Protein AF-A0A7V3ZSX9-F1 (afdb_monomer_lite)

Sequence (89 aa):
MLRRKVNSFFFSHFLLAHFLVDYPFQTDKLFETKTKKFYGVIIHSLILFFFLILLSIPYSTNFFVFISSISLALLHLFQDQIKIYLTKK

Secondary structure (DSSP, 8-state):
-------HHHHHHHHHHHHHHHTTT--HHHHHHHHH-HHHHHHHHHHHHHHHHHHTGGGTT-HHHHHHHHHHHHHHHHHHHHHHHHH--

InterPro domains:
  IPR021737 Bacteriophage phiKZ, Orf197 [PF11750] (11-88)

Structure (mmCIF, N/CA/C/O backbone):
data_AF-A0A7V3ZSX9-F1
#
_entry.id   AF-A0A7V3ZSX9-F1
#
loop_
_atom_site.group_PDB
_atom_site.id
_atom_site.type_symbol
_atom_site.label_atom_id
_atom_site.label_alt_id
_atom_site.label_comp_id
_atom_site.label_asym_id
_atom_site.label_entity_id
_atom_site.label_seq_id
_atom_site.pdbx_PDB_ins_code
_atom_site.Cartn_x
_atom_site.Cartn_y
_atom_site.Cartn_z
_atom_site.occupancy
_atom_site.B_iso_or_equiv
_atom_site.auth_seq_id
_atom_site.auth_comp_id
_atom_site.auth_asym_id
_atom_site.auth_atom_id
_atom_site.pdbx_PDB_model_num
ATOM 1 N N . MET A 1 1 ? 12.214 15.677 -27.151 1.00 37.66 1 MET A N 1
ATOM 2 C CA . MET A 1 1 ? 10.950 15.597 -26.384 1.00 37.66 1 MET A CA 1
ATOM 3 C C . MET A 1 1 ? 10.415 14.165 -26.467 1.00 37.66 1 MET A C 1
ATOM 5 O O . MET A 1 1 ? 9.687 13.834 -27.392 1.00 37.66 1 MET A O 1
ATOM 9 N N . LEU A 1 2 ? 10.870 13.269 -25.581 1.00 42.69 2 LEU A N 1
ATOM 10 C CA . LEU A 1 2 ? 10.465 11.856 -25.592 1.00 42.69 2 LEU A CA 1
ATOM 11 C C . LEU A 1 2 ? 9.053 11.732 -25.011 1.00 42.69 2 LEU A C 1
ATOM 13 O O . LEU A 1 2 ? 8.836 11.956 -23.822 1.00 42.69 2 LEU A O 1
ATOM 17 N N . ARG A 1 3 ? 8.085 11.390 -25.863 1.00 45.09 3 ARG A N 1
ATOM 18 C CA . ARG A 1 3 ? 6.701 11.119 -25.470 1.00 45.09 3 ARG A CA 1
ATOM 19 C C . ARG A 1 3 ? 6.692 9.857 -24.600 1.00 45.09 3 ARG A C 1
ATOM 21 O O . ARG A 1 3 ? 6.670 8.745 -25.120 1.00 45.09 3 ARG A O 1
ATOM 28 N N . ARG A 1 4 ? 6.735 10.022 -23.274 1.00 55.53 4 ARG A N 1
ATOM 29 C CA . ARG A 1 4 ? 6.503 8.940 -22.307 1.00 55.53 4 ARG A CA 1
ATOM 30 C C . ARG A 1 4 ? 5.060 8.462 -22.484 1.00 55.53 4 ARG A C 1
ATOM 32 O O . ARG A 1 4 ? 4.140 9.017 -21.894 1.00 55.53 4 ARG A O 1
ATOM 39 N N . LYS A 1 5 ? 4.846 7.453 -23.333 1.00 51.81 5 LYS A N 1
ATOM 40 C CA . LYS A 1 5 ? 3.628 6.643 -23.276 1.00 51.81 5 LYS A CA 1
ATOM 41 C C . LYS A 1 5 ? 3.655 5.950 -21.919 1.00 51.81 5 LYS A C 1
ATOM 43 O O . LYS A 1 5 ? 4.386 4.984 -21.726 1.00 51.81 5 LYS A O 1
ATOM 48 N N . VAL A 1 6 ? 2.907 6.486 -20.961 1.00 55.78 6 VAL A N 1
ATOM 49 C CA . VAL A 1 6 ? 2.531 5.720 -19.777 1.00 55.78 6 VAL A CA 1
ATOM 50 C C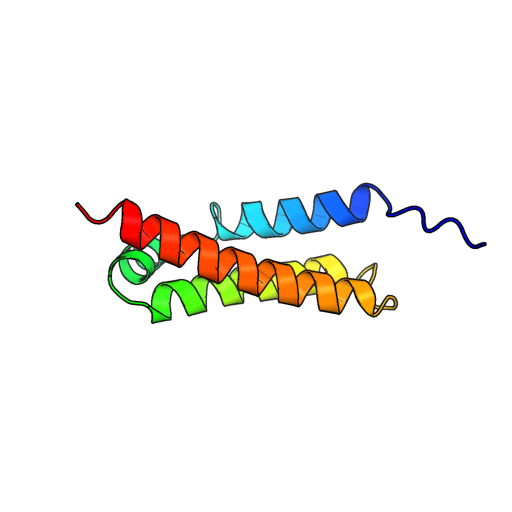 . VAL A 1 6 ? 1.647 4.605 -20.319 1.00 55.78 6 VAL A C 1
ATOM 52 O O . VAL A 1 6 ? 0.524 4.854 -20.750 1.00 5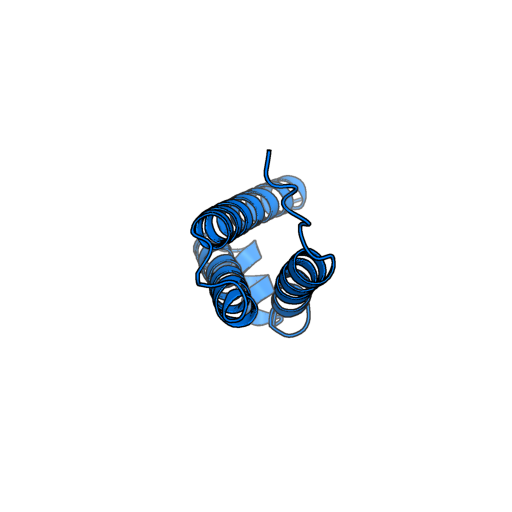5.78 6 VAL A O 1
ATOM 55 N N . ASN A 1 7 ? 2.216 3.408 -20.459 1.00 63.00 7 ASN A N 1
ATOM 56 C CA . ASN A 1 7 ? 1.496 2.260 -20.992 1.00 63.00 7 ASN A CA 1
ATOM 57 C C . ASN A 1 7 ? 0.255 2.038 -20.125 1.00 63.00 7 ASN A C 1
ATOM 59 O O . ASN A 1 7 ? 0.388 1.948 -18.908 1.00 63.00 7 ASN A O 1
ATOM 63 N N . SER A 1 8 ? -0.932 1.921 -20.727 1.00 67.31 8 SER A N 1
ATOM 64 C CA . SER A 1 8 ? -2.181 1.628 -20.004 1.00 67.31 8 SER A CA 1
ATOM 65 C C . SER A 1 8 ? -2.041 0.412 -19.080 1.00 67.31 8 SER A C 1
ATOM 67 O O . SER A 1 8 ? -2.627 0.382 -18.005 1.00 67.31 8 SER A O 1
ATOM 69 N N . PHE A 1 9 ? -1.158 -0.526 -19.440 1.00 81.00 9 PHE A N 1
ATOM 70 C CA . PHE A 1 9 ? -0.759 -1.650 -18.602 1.00 81.00 9 PHE A CA 1
ATOM 71 C C . PHE A 1 9 ? -0.207 -1.238 -17.232 1.00 81.00 9 PHE A C 1
ATOM 73 O O . PHE A 1 9 ? -0.565 -1.865 -16.245 1.00 81.00 9 PHE A O 1
ATOM 80 N N . PHE A 1 10 ? 0.614 -0.192 -17.126 1.00 84.94 10 PHE A N 1
ATOM 81 C CA . PHE A 1 10 ? 1.175 0.261 -15.849 1.00 84.94 10 PHE A CA 1
ATOM 82 C C . PHE A 1 10 ? 0.076 0.644 -14.851 1.00 84.94 10 PHE A C 1
ATOM 84 O O . PHE A 1 10 ? 0.051 0.155 -13.723 1.00 84.94 10 PHE A O 1
ATOM 91 N N . PHE A 1 11 ? -0.884 1.450 -15.307 1.00 89.62 11 PHE A N 1
ATOM 92 C CA . PHE A 1 11 ? -2.043 1.827 -14.506 1.00 89.62 11 PHE A CA 1
ATOM 93 C C . PHE A 1 11 ? -2.875 0.601 -14.102 1.00 89.62 11 PHE A C 1
ATOM 95 O O . PHE A 1 11 ? -3.238 0.469 -12.937 1.00 89.62 11 PHE A O 1
ATOM 102 N N . SER A 1 12 ? -3.116 -0.334 -15.028 1.00 92.44 12 SER A N 1
ATOM 103 C CA . SER A 1 12 ? -3.849 -1.571 -14.731 1.00 92.44 12 SER A CA 1
ATOM 104 C C . SER A 1 12 ? -3.165 -2.436 -13.667 1.00 92.44 12 SER A C 1
ATOM 106 O O . SER A 1 12 ? -3.858 -3.011 -12.837 1.00 92.44 12 SER A O 1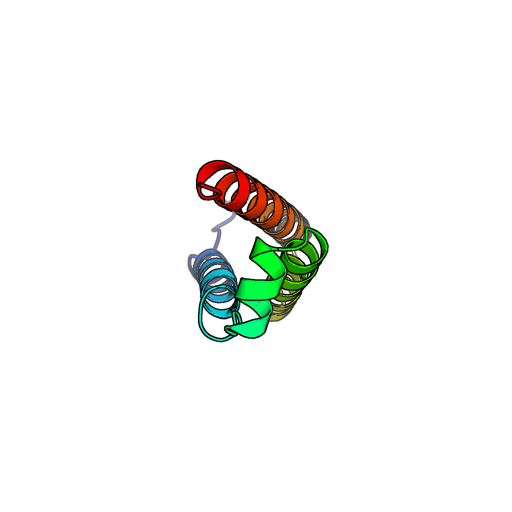
ATOM 108 N N . HIS A 1 13 ? -1.829 -2.505 -13.642 1.00 94.31 13 HIS A N 1
ATOM 109 C CA . HIS A 1 13 ? -1.088 -3.236 -12.604 1.00 94.31 13 HIS A CA 1
ATOM 110 C C . HIS A 1 13 ? -1.237 -2.577 -11.226 1.00 94.31 13 HIS A C 1
ATOM 112 O O . HIS A 1 13 ? -1.393 -3.267 -10.223 1.00 94.31 13 HIS A O 1
ATOM 118 N N . PHE A 1 14 ? -1.232 -1.245 -11.173 1.00 94.38 14 PHE A N 1
ATOM 119 C CA . PHE A 1 14 ? -1.405 -0.497 -9.925 1.00 94.38 14 PHE A CA 1
ATOM 120 C C . PHE A 1 14 ? -2.828 -0.638 -9.387 1.00 94.38 14 PHE A C 1
ATOM 122 O O . PHE A 1 14 ? -3.029 -0.877 -8.197 1.00 94.38 14 PHE A O 1
ATOM 129 N N . LEU A 1 15 ? -3.810 -0.564 -10.285 1.00 95.12 15 LEU A N 1
ATOM 130 C CA . LEU A 1 15 ? -5.205 -0.816 -9.960 1.00 95.12 15 LEU A CA 1
ATOM 131 C C . LEU A 1 15 ? -5.409 -2.257 -9.468 1.00 95.12 15 LEU A C 1
ATOM 133 O O . LEU A 1 15 ? -6.085 -2.473 -8.466 1.00 95.12 15 LEU A O 1
ATOM 137 N N . LEU A 1 16 ? -4.780 -3.236 -10.126 1.00 96.62 16 LEU A N 1
ATOM 138 C CA . LEU A 1 16 ? -4.805 -4.631 -9.691 1.00 96.62 16 LEU A CA 1
ATOM 139 C C . LEU A 1 16 ? -4.201 -4.797 -8.292 1.00 96.62 16 LEU A C 1
ATOM 141 O O . LEU A 1 16 ? -4.805 -5.475 -7.468 1.00 96.62 16 LEU A O 1
ATOM 145 N N . ALA A 1 17 ? -3.059 -4.165 -7.996 1.00 97.38 17 ALA A N 1
ATOM 146 C CA . ALA A 1 17 ? -2.453 -4.211 -6.662 1.00 97.38 17 ALA A CA 1
ATOM 147 C C . ALA A 1 17 ? -3.430 -3.725 -5.581 1.00 97.38 17 ALA A C 1
ATOM 149 O O . ALA A 1 17 ? -3.601 -4.390 -4.563 1.00 97.38 17 ALA A O 1
ATOM 150 N N . HIS A 1 18 ? -4.109 -2.603 -5.833 1.00 95.88 18 HIS A N 1
ATOM 151 C CA . HIS A 1 18 ? -5.118 -2.060 -4.927 1.00 95.88 18 HIS A CA 1
ATOM 152 C C . HIS A 1 18 ? -6.288 -3.034 -4.718 1.00 95.88 18 HIS A C 1
ATOM 154 O O . HIS A 1 18 ? -6.633 -3.345 -3.579 1.00 95.88 18 HIS A O 1
ATOM 160 N N . PHE A 1 19 ? -6.828 -3.608 -5.799 1.00 97.00 19 PHE A N 1
ATOM 161 C CA . PHE A 1 19 ? -7.889 -4.615 -5.705 1.00 97.00 19 PHE A CA 1
ATOM 162 C C . PHE A 1 19 ? -7.464 -5.867 -4.936 1.00 97.00 19 PHE A C 1
ATOM 164 O O . PHE A 1 19 ? -8.233 -6.367 -4.120 1.00 97.00 19 PHE A O 1
ATOM 171 N N . LEU A 1 20 ? -6.253 -6.380 -5.170 1.00 97.56 20 LEU A N 1
ATOM 172 C CA . LEU A 1 20 ? -5.748 -7.550 -4.450 1.00 97.56 20 LEU A CA 1
ATOM 173 C C . LEU A 1 20 ? -5.743 -7.298 -2.938 1.00 97.56 20 LEU A C 1
ATOM 175 O O . LEU A 1 20 ? -6.151 -8.162 -2.162 1.00 97.56 20 LEU A O 1
ATOM 179 N N . VAL A 1 21 ? -5.321 -6.109 -2.519 1.00 96.88 21 VAL A N 1
ATOM 180 C CA . VAL A 1 21 ? -5.150 -5.785 -1.100 1.00 96.88 21 VAL A CA 1
ATOM 181 C C . VAL A 1 21 ? -6.467 -5.557 -0.385 1.00 96.88 21 VAL A C 1
ATOM 183 O O . VAL A 1 21 ? -6.613 -6.041 0.735 1.00 96.88 21 VAL A O 1
ATOM 186 N N . ASP A 1 22 ? -7.420 -4.885 -1.022 1.00 95.31 22 ASP A N 1
ATOM 187 C CA . ASP A 1 22 ? -8.699 -4.535 -0.397 1.00 95.31 22 ASP A CA 1
ATOM 188 C C . ASP A 1 22 ? -9.717 -5.682 -0.401 1.00 95.31 22 ASP A C 1
ATOM 190 O O . ASP A 1 22 ? -10.655 -5.662 0.400 1.00 95.31 22 ASP A O 1
ATOM 194 N N . TYR A 1 23 ? -9.526 -6.687 -1.263 1.00 94.19 23 TYR A N 1
ATOM 195 C CA . TYR A 1 23 ? -10.457 -7.805 -1.423 1.00 94.19 23 TYR A CA 1
ATOM 196 C C . TYR A 1 23 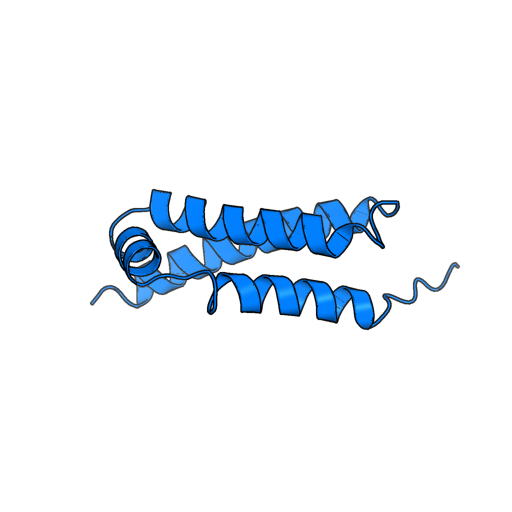? -9.804 -9.157 -1.062 1.00 94.19 23 TYR A C 1
ATOM 198 O O . TYR A 1 23 ? -9.978 -9.575 0.082 1.00 94.19 23 TYR A O 1
ATOM 206 N N . PRO A 1 24 ? -9.027 -9.852 -1.931 1.00 95.94 24 PRO A N 1
ATOM 207 C CA . PRO A 1 24 ? -8.423 -11.142 -1.582 1.00 95.94 24 PRO A CA 1
ATOM 208 C C . PRO A 1 24 ? -7.594 -11.153 -0.294 1.00 95.94 24 PRO A C 1
ATOM 210 O O . PRO A 1 24 ? -7.650 -12.123 0.459 1.00 95.94 24 PRO A O 1
ATOM 213 N N . PHE A 1 25 ? -6.803 -10.104 -0.049 1.00 96.88 25 PHE A N 1
ATOM 214 C CA . PHE A 1 25 ? -5.846 -10.070 1.061 1.00 96.88 25 PHE A CA 1
ATOM 215 C C . PHE A 1 25 ? -6.346 -9.290 2.286 1.00 96.88 25 PHE A C 1
ATOM 217 O O . PHE A 1 25 ? -5.699 -9.329 3.338 1.00 96.88 25 PHE A O 1
ATOM 224 N N . GLN A 1 26 ? -7.518 -8.654 2.212 1.00 96.12 26 GLN A N 1
ATOM 225 C CA . GLN A 1 26 ? -8.175 -8.055 3.373 1.00 96.12 26 GLN A CA 1
ATOM 226 C C . GLN A 1 26 ? -9.051 -9.093 4.079 1.00 96.12 26 GLN A C 1
ATOM 228 O O . GLN A 1 26 ? -10.272 -9.085 3.972 1.00 96.12 26 GLN A O 1
ATOM 233 N N . THR A 1 27 ? -8.416 -9.991 4.831 1.00 96.75 27 THR A N 1
ATOM 234 C CA . THR A 1 27 ? -9.148 -10.957 5.667 1.00 96.75 27 THR A CA 1
ATOM 235 C C . THR A 1 27 ? -9.964 -10.255 6.756 1.00 96.75 27 THR A C 1
ATOM 237 O O . THR A 1 27 ? -9.583 -9.175 7.215 1.00 96.75 27 THR A O 1
ATOM 240 N N . ASP A 1 28 ? -11.023 -10.903 7.250 1.00 96.38 28 ASP A N 1
ATOM 241 C CA . ASP A 1 28 ? -11.863 -10.366 8.333 1.00 96.38 28 ASP A CA 1
ATOM 242 C C . ASP A 1 28 ? -11.037 -9.964 9.561 1.00 96.38 28 ASP A C 1
ATOM 244 O O . ASP A 1 28 ? -11.210 -8.883 10.122 1.00 96.38 28 ASP A O 1
ATOM 248 N N . LYS A 1 29 ? -10.051 -10.793 9.930 1.00 95.94 29 LYS A N 1
ATOM 249 C CA . LYS A 1 29 ? -9.131 -10.511 11.039 1.00 95.94 29 LYS A CA 1
ATOM 250 C C . LYS A 1 29 ? -8.270 -9.276 10.773 1.00 95.94 29 LYS A C 1
ATOM 252 O O . LYS A 1 29 ? -8.024 -8.487 11.691 1.00 95.94 29 LYS A O 1
ATOM 257 N N . LEU A 1 30 ? -7.776 -9.106 9.545 1.00 96.00 30 LEU A N 1
ATOM 258 C CA . LEU A 1 30 ? -6.999 -7.924 9.178 1.00 96.00 30 LEU A CA 1
ATOM 259 C C . LEU A 1 30 ? -7.885 -6.677 9.195 1.00 96.00 30 LEU A C 1
ATOM 261 O O . LEU A 1 30 ? -7.469 -5.666 9.751 1.00 96.00 30 LEU A O 1
ATOM 265 N N . PHE A 1 31 ? -9.107 -6.760 8.670 1.00 95.50 31 PHE A N 1
ATOM 266 C CA . PHE A 1 31 ? -10.082 -5.673 8.707 1.00 95.50 31 PHE A CA 1
ATOM 267 C C . PHE A 1 31 ? -10.444 -5.266 10.147 1.00 95.50 31 PHE A C 1
ATOM 269 O O . PHE A 1 31 ? -10.401 -4.084 10.503 1.00 95.50 31 PHE A O 1
ATOM 276 N N . GLU A 1 32 ? -10.713 -6.234 11.021 1.00 95.81 32 GLU A N 1
ATOM 277 C CA . GLU A 1 32 ? -10.960 -5.992 12.445 1.00 95.81 32 GLU A CA 1
ATOM 278 C C . GLU A 1 32 ? -9.742 -5.337 13.120 1.00 95.81 32 GLU A C 1
ATOM 280 O O . GLU A 1 32 ? -9.860 -4.361 13.864 1.00 95.81 32 GLU A O 1
ATOM 285 N N . THR A 1 33 ? -8.539 -5.830 12.827 1.00 95.62 33 THR A N 1
ATOM 286 C CA . THR A 1 33 ? -7.303 -5.265 13.380 1.00 95.62 33 THR A CA 1
ATOM 287 C C . THR A 1 33 ? -7.081 -3.832 12.895 1.00 95.62 33 THR A C 1
ATOM 289 O O . THR A 1 33 ? -6.747 -2.961 13.697 1.00 95.62 33 THR A O 1
ATOM 292 N N . LYS A 1 34 ? -7.303 -3.584 11.600 1.00 93.88 34 LYS A N 1
ATOM 293 C CA . LYS A 1 34 ? -7.199 -2.289 10.915 1.00 93.88 34 LYS A CA 1
ATOM 294 C C . LYS A 1 34 ? -8.136 -1.251 11.535 1.00 93.88 34 LYS A C 1
ATOM 296 O O . LYS A 1 34 ? -7.712 -0.133 11.807 1.00 93.88 34 LYS A O 1
ATOM 301 N N . THR A 1 35 ? -9.379 -1.625 11.831 1.00 94.50 35 THR A N 1
ATOM 302 C CA . THR A 1 35 ? -10.374 -0.721 12.441 1.00 94.50 35 THR A CA 1
ATOM 303 C C . THR A 1 35 ? -10.110 -0.435 13.925 1.00 94.50 35 THR A C 1
ATOM 305 O O . THR A 1 35 ? -10.389 0.670 14.404 1.00 94.50 35 THR A O 1
ATOM 308 N N . LYS A 1 36 ? -9.535 -1.394 14.663 1.00 94.06 36 LYS A N 1
ATOM 309 C CA . LYS A 1 36 ? -9.247 -1.251 16.102 1.00 94.06 36 LYS A CA 1
ATOM 310 C C . LYS A 1 36 ? -7.901 -0.593 16.401 1.00 94.06 36 LYS A C 1
ATOM 312 O O . LYS A 1 36 ? -7.790 0.116 17.401 1.00 94.06 36 LYS A O 1
ATOM 317 N N . LYS A 1 37 ? -6.870 -0.840 15.589 1.00 94.69 37 LYS A N 1
ATOM 318 C CA . LYS A 1 37 ? -5.481 -0.471 15.898 1.00 94.69 37 LYS A CA 1
ATOM 319 C C . LYS A 1 37 ? -4.756 0.080 14.671 1.00 94.69 37 LYS A C 1
ATOM 321 O O . LYS A 1 37 ? -4.767 -0.528 13.606 1.00 94.69 37 LYS A O 1
ATOM 326 N N . PHE A 1 38 ? -4.023 1.181 14.859 1.00 93.56 38 PHE A N 1
ATOM 327 C CA . PHE A 1 38 ? -3.265 1.851 13.791 1.00 93.56 38 PHE A CA 1
ATOM 328 C C . PHE A 1 38 ? -2.295 0.911 13.058 1.00 93.56 38 PHE A C 1
ATOM 330 O O . PHE A 1 38 ? -2.199 0.959 11.835 1.00 93.56 38 PHE A O 1
ATOM 337 N N . TYR A 1 39 ? -1.634 -0.010 13.773 1.00 95.12 39 TYR A N 1
ATOM 338 C CA . TYR A 1 39 ? -0.719 -0.964 13.136 1.00 95.12 39 TYR A CA 1
ATOM 339 C C . TYR A 1 39 ? -1.419 -1.883 12.123 1.00 95.12 39 TYR A C 1
ATOM 341 O O . TYR A 1 39 ? -0.770 -2.344 11.190 1.00 95.12 39 TYR A O 1
ATOM 349 N N . GLY A 1 40 ? -2.724 -2.146 12.266 1.00 95.62 40 GLY A N 1
ATOM 350 C CA . GLY A 1 40 ? -3.475 -2.927 11.283 1.00 95.62 40 GLY A CA 1
ATOM 351 C C . GLY A 1 40 ? -3.554 -2.218 9.931 1.00 95.62 40 GLY A C 1
ATOM 352 O O . GLY A 1 40 ? -3.443 -2.863 8.892 1.00 95.62 40 GLY A O 1
ATOM 353 N N . VAL A 1 41 ? -3.644 -0.885 9.943 1.00 96.25 41 VAL A N 1
ATOM 354 C CA . VAL A 1 41 ? -3.592 -0.055 8.730 1.00 96.25 41 VAL A CA 1
ATOM 355 C C . VAL A 1 41 ? -2.185 -0.045 8.131 1.00 96.25 41 VAL A C 1
ATOM 357 O O . VAL A 1 41 ? -2.049 -0.130 6.911 1.00 96.25 41 VAL A O 1
ATOM 360 N N . ILE A 1 42 ? -1.135 -0.018 8.965 1.00 97.19 42 ILE A N 1
ATOM 361 C CA . ILE A 1 42 ? 0.253 -0.157 8.489 1.00 97.19 42 ILE A CA 1
ATOM 362 C C . ILE A 1 42 ? 0.439 -1.505 7.786 1.00 97.19 42 ILE A C 1
ATOM 364 O O . ILE A 1 42 ? 0.908 -1.530 6.653 1.00 97.19 42 ILE A O 1
ATOM 368 N N . ILE A 1 43 ? 0.050 -2.618 8.422 1.00 96.94 43 ILE A N 1
ATOM 369 C CA . ILE A 1 43 ? 0.184 -3.966 7.843 1.00 96.94 43 ILE A CA 1
ATOM 370 C C . ILE A 1 43 ? -0.548 -4.044 6.503 1.00 96.94 43 ILE A C 1
ATOM 372 O O . ILE A 1 43 ? 0.030 -4.482 5.514 1.00 96.94 43 ILE A O 1
ATOM 376 N N . HIS A 1 44 ? -1.794 -3.579 6.451 1.00 96.94 44 HIS A N 1
ATOM 377 C CA . HIS A 1 44 ? -2.576 -3.561 5.221 1.00 96.94 44 HIS A CA 1
ATOM 378 C C . HIS A 1 44 ? -1.904 -2.728 4.111 1.00 96.94 44 HIS A C 1
ATOM 380 O O . HIS A 1 44 ? -1.763 -3.195 2.982 1.00 96.94 44 HIS A O 1
ATOM 386 N N . SER A 1 45 ? -1.378 -1.546 4.444 1.00 97.12 45 SER A N 1
ATOM 387 C CA . SER A 1 45 ? -0.650 -0.693 3.491 1.00 97.12 45 SER A CA 1
ATOM 388 C C . SER A 1 45 ? 0.679 -1.310 3.033 1.00 97.12 45 SER A C 1
ATOM 390 O O . SER A 1 45 ? 1.089 -1.116 1.890 1.00 97.12 45 SER A O 1
ATOM 392 N N . LEU A 1 46 ? 1.349 -2.093 3.885 1.00 97.44 46 LEU A N 1
ATOM 393 C CA . LEU A 1 46 ? 2.551 -2.846 3.511 1.00 97.44 46 LEU A CA 1
ATOM 394 C C . LEU A 1 46 ? 2.237 -3.980 2.531 1.00 97.44 46 LEU A C 1
ATOM 396 O O . LEU A 1 46 ? 3.027 -4.217 1.619 1.00 97.44 46 LEU A O 1
ATOM 400 N N . ILE A 1 47 ? 1.084 -4.642 2.670 1.00 97.81 47 ILE A N 1
ATOM 401 C CA . ILE A 1 47 ? 0.618 -5.627 1.681 1.00 97.81 47 ILE A CA 1
ATOM 402 C C . ILE A 1 47 ? 0.395 -4.927 0.333 1.00 97.81 47 ILE A C 1
ATOM 404 O O . ILE A 1 47 ? 0.822 -5.449 -0.698 1.00 97.81 47 ILE A O 1
ATOM 408 N N . LEU A 1 48 ? -0.183 -3.717 0.326 1.00 98.12 48 LEU A N 1
ATOM 409 C CA . LEU A 1 48 ? -0.321 -2.930 -0.906 1.00 98.12 48 LEU A CA 1
ATOM 410 C C . LEU A 1 48 ? 1.030 -2.604 -1.516 1.00 98.12 48 LEU A C 1
ATOM 412 O O . LEU A 1 48 ? 1.240 -2.839 -2.705 1.00 98.12 48 LEU A O 1
ATOM 416 N N . PHE A 1 49 ? 1.956 -2.103 -0.706 1.00 97.75 49 PHE A N 1
ATOM 417 C CA . PHE A 1 49 ? 3.294 -1.787 -1.175 1.00 97.75 49 PHE A CA 1
ATOM 418 C C . PHE A 1 49 ? 3.996 -3.018 -1.764 1.00 97.75 49 PHE A C 1
ATOM 420 O O . PHE A 1 49 ? 4.583 -2.926 -2.840 1.00 97.75 49 PHE A O 1
ATOM 427 N N . PHE A 1 50 ? 3.864 -4.185 -1.128 1.00 98.00 50 PHE A N 1
ATOM 428 C CA . PHE A 1 50 ? 4.383 -5.447 -1.652 1.00 98.00 50 PHE A CA 1
ATOM 429 C C . PHE A 1 50 ? 3.832 -5.763 -3.051 1.00 98.00 50 PHE A C 1
ATOM 431 O O . PHE A 1 50 ? 4.619 -5.996 -3.970 1.00 98.00 50 PHE A O 1
ATOM 438 N N . PHE A 1 51 ? 2.509 -5.706 -3.253 1.00 98.12 51 PHE A N 1
ATOM 439 C CA . PHE A 1 51 ? 1.915 -5.960 -4.571 1.00 98.12 51 PHE A CA 1
ATOM 440 C C . PHE A 1 51 ? 2.264 -4.888 -5.603 1.00 98.12 51 PHE A C 1
ATOM 442 O O . PHE A 1 51 ? 2.489 -5.225 -6.765 1.00 98.12 51 PHE A O 1
ATOM 449 N N . LEU A 1 52 ? 2.368 -3.620 -5.198 1.00 97.00 52 LEU A N 1
ATOM 450 C CA . LEU A 1 52 ? 2.821 -2.545 -6.077 1.00 97.00 52 LEU A CA 1
ATOM 451 C C . LEU A 1 52 ? 4.240 -2.814 -6.580 1.00 97.00 52 LEU A C 1
ATOM 453 O O . LEU A 1 52 ? 4.476 -2.699 -7.779 1.00 97.00 52 LEU A O 1
ATOM 457 N N . ILE A 1 53 ? 5.173 -3.215 -5.713 1.00 95.88 53 ILE A N 1
ATOM 458 C CA . ILE A 1 53 ? 6.543 -3.557 -6.123 1.00 95.88 53 ILE A CA 1
ATOM 459 C C . ILE A 1 53 ? 6.566 -4.819 -6.992 1.00 95.88 53 ILE A C 1
ATOM 461 O O . ILE A 1 53 ? 7.188 -4.807 -8.055 1.00 95.88 53 ILE A O 1
ATOM 465 N N . LEU A 1 54 ? 5.846 -5.872 -6.595 1.00 96.50 54 LEU A N 1
ATOM 466 C CA . LEU A 1 54 ? 5.779 -7.136 -7.332 1.00 96.50 54 LEU A CA 1
ATOM 467 C C . LEU A 1 54 ? 5.250 -6.938 -8.761 1.00 96.50 54 LEU A C 1
ATOM 469 O O . LEU A 1 54 ? 5.868 -7.378 -9.728 1.00 96.50 54 LEU A O 1
ATOM 473 N N . LEU A 1 55 ? 4.135 -6.224 -8.912 1.00 95.25 55 LEU A N 1
ATOM 474 C CA . LEU A 1 55 ? 3.529 -5.948 -10.216 1.00 95.25 55 LEU A CA 1
ATOM 475 C C . LEU A 1 55 ? 4.277 -4.858 -11.002 1.00 95.25 55 LEU A C 1
ATOM 477 O O . LEU A 1 55 ? 4.065 -4.709 -12.206 1.00 95.25 55 LEU A O 1
ATOM 481 N N . SER A 1 56 ? 5.187 -4.127 -10.349 1.00 92.88 56 SER A N 1
ATOM 482 C CA . SER A 1 56 ? 6.076 -3.155 -10.992 1.00 92.88 56 SER A CA 1
ATOM 483 C C . SER A 1 56 ? 7.339 -3.764 -11.595 1.00 92.88 56 SER A C 1
ATOM 485 O O . SER A 1 56 ? 8.058 -3.041 -12.285 1.00 92.88 56 SER A O 1
ATOM 487 N N . ILE A 1 57 ? 7.630 -5.055 -11.383 1.00 93.00 57 ILE A N 1
ATOM 488 C CA . ILE A 1 57 ? 8.845 -5.718 -11.901 1.00 93.00 57 ILE A CA 1
ATOM 489 C C . ILE A 1 57 ? 9.083 -5.444 -13.402 1.00 93.00 57 ILE A C 1
ATOM 491 O O . ILE A 1 57 ? 10.205 -5.052 -13.742 1.00 93.00 57 ILE A O 1
ATOM 495 N N . PRO A 1 58 ? 8.072 -5.529 -14.297 1.00 91.31 58 PRO A N 1
ATOM 496 C CA . PRO A 1 58 ? 8.255 -5.230 -15.723 1.00 91.31 58 PRO A CA 1
ATOM 497 C C . PRO A 1 58 ? 8.674 -3.781 -16.025 1.00 91.31 58 PRO A C 1
ATOM 499 O O . PRO A 1 58 ? 9.143 -3.487 -17.122 1.00 91.31 58 PRO A O 1
ATOM 502 N N . TYR A 1 59 ? 8.502 -2.869 -15.066 1.00 90.06 59 TYR A N 1
ATOM 503 C CA . TYR A 1 59 ? 8.787 -1.437 -15.183 1.00 90.06 59 TYR A CA 1
ATOM 504 C C . TYR A 1 59 ? 9.908 -0.973 -14.234 1.00 90.06 59 TYR A C 1
ATOM 506 O O . TYR A 1 59 ? 10.112 0.230 -14.063 1.00 90.06 59 TYR A O 1
ATOM 514 N N . SER A 1 60 ? 10.636 -1.913 -13.624 1.00 87.12 60 SER A N 1
ATOM 515 C CA . SER A 1 60 ? 11.638 -1.674 -12.571 1.00 87.12 60 SER A CA 1
ATOM 516 C C . SER A 1 60 ? 12.806 -0.771 -12.986 1.00 87.12 60 SER A C 1
ATOM 518 O O . SER A 1 60 ? 13.410 -0.121 -12.138 1.00 87.12 60 SER A O 1
ATOM 520 N N . THR A 1 61 ? 13.093 -0.657 -14.285 1.00 88.44 61 THR A N 1
ATOM 521 C CA . THR A 1 61 ? 14.132 0.243 -14.819 1.00 88.44 61 THR A CA 1
ATOM 522 C C . THR A 1 61 ? 13.757 1.724 -14.729 1.00 88.44 61 THR A C 1
ATOM 524 O O . THR A 1 61 ? 14.620 2.594 -14.857 1.00 88.44 61 THR A O 1
ATOM 527 N N . ASN A 1 62 ? 12.480 2.047 -14.510 1.00 88.44 62 ASN A N 1
ATOM 528 C CA . ASN A 1 62 ? 12.008 3.419 -14.408 1.00 88.44 62 ASN A CA 1
ATOM 529 C C . ASN A 1 62 ? 11.879 3.848 -12.941 1.00 88.44 62 ASN A C 1
ATOM 531 O O . ASN A 1 62 ? 10.894 3.534 -12.280 1.00 88.44 62 ASN A O 1
ATOM 535 N N . PHE A 1 63 ? 12.818 4.670 -12.467 1.00 89.56 63 PHE A N 1
ATOM 536 C CA . PHE A 1 63 ? 12.829 5.201 -11.097 1.00 89.56 63 PHE A CA 1
ATOM 537 C C . PHE A 1 63 ? 11.501 5.848 -10.656 1.00 89.56 63 PHE A C 1
ATOM 539 O O . PHE A 1 63 ? 11.099 5.727 -9.501 1.00 89.56 63 PHE A O 1
ATOM 546 N N . PHE A 1 64 ? 10.771 6.488 -11.575 1.00 90.62 64 PHE A N 1
ATOM 547 C CA . PHE A 1 64 ? 9.493 7.126 -11.245 1.00 90.62 64 PHE A CA 1
ATOM 548 C C . PHE A 1 64 ? 8.416 6.121 -10.833 1.00 90.62 64 PHE A C 1
ATOM 550 O O . PHE A 1 64 ? 7.540 6.480 -10.057 1.00 90.62 64 PHE A O 1
ATOM 557 N N . VAL A 1 65 ? 8.493 4.872 -11.302 1.00 91.25 65 VAL A N 1
ATOM 558 C CA . VAL A 1 65 ? 7.570 3.806 -10.892 1.00 91.25 65 VAL A CA 1
ATOM 559 C C . VAL A 1 65 ? 7.709 3.530 -9.403 1.00 91.25 65 VAL A C 1
ATOM 561 O O . VAL A 1 65 ? 6.707 3.457 -8.703 1.00 91.25 65 VAL A O 1
ATOM 564 N N . PHE A 1 66 ? 8.942 3.459 -8.905 1.00 91.06 66 PHE A N 1
ATOM 565 C CA . PHE A 1 66 ? 9.202 3.236 -7.488 1.00 91.06 66 PHE A CA 1
ATOM 566 C C . PHE A 1 66 ? 8.678 4.390 -6.624 1.00 91.06 66 PHE A C 1
ATOM 568 O O . PHE A 1 66 ? 8.011 4.153 -5.617 1.00 91.06 66 PHE A O 1
ATOM 575 N N . ILE A 1 67 ? 8.898 5.635 -7.064 1.00 94.44 67 ILE A N 1
ATOM 576 C CA . ILE A 1 67 ? 8.331 6.818 -6.403 1.00 94.44 67 ILE A CA 1
ATOM 577 C C . ILE A 1 67 ? 6.802 6.752 -6.389 1.00 94.44 67 ILE A C 1
ATOM 579 O O . ILE A 1 67 ? 6.202 6.925 -5.332 1.00 94.44 67 ILE A O 1
ATOM 583 N N . SER A 1 68 ? 6.164 6.437 -7.520 1.00 93.50 68 SER A N 1
ATOM 584 C CA . SER A 1 68 ? 4.707 6.287 -7.586 1.00 93.50 68 SER A CA 1
ATOM 585 C C . SER A 1 68 ? 4.187 5.181 -6.663 1.00 93.50 68 SER A C 1
ATOM 587 O O . SER A 1 68 ? 3.171 5.394 -6.006 1.00 93.50 68 SER A O 1
ATOM 589 N N . SER A 1 69 ? 4.882 4.043 -6.557 1.00 94.88 69 SER A N 1
ATOM 590 C CA . SER A 1 69 ? 4.516 2.951 -5.644 1.00 94.88 69 SER A CA 1
ATOM 591 C C . SER A 1 69 ? 4.571 3.381 -4.177 1.00 94.88 69 SER A C 1
ATOM 593 O O . SER A 1 69 ? 3.643 3.095 -3.422 1.00 94.88 69 SER A O 1
ATOM 595 N N . ILE A 1 70 ? 5.619 4.109 -3.773 1.00 96.12 70 ILE A N 1
ATOM 596 C CA . ILE A 1 70 ? 5.723 4.660 -2.412 1.00 96.12 70 ILE A CA 1
ATOM 597 C C . ILE A 1 70 ? 4.609 5.680 -2.168 1.00 96.12 70 ILE A C 1
ATOM 599 O O . ILE A 1 70 ? 3.909 5.593 -1.159 1.00 96.12 70 ILE A O 1
ATOM 603 N N . SER A 1 71 ? 4.414 6.630 -3.087 1.00 96.44 71 SER A N 1
ATOM 604 C CA . SER A 1 71 ? 3.377 7.657 -2.955 1.00 96.44 71 SER A CA 1
ATOM 605 C C . SER A 1 71 ? 1.983 7.044 -2.827 1.00 96.44 71 SER A C 1
ATOM 607 O O . SER A 1 71 ? 1.218 7.474 -1.970 1.00 96.44 71 SER A O 1
ATOM 609 N N . LEU A 1 72 ? 1.660 6.019 -3.618 1.00 96.00 72 LEU A N 1
ATOM 610 C CA . LEU A 1 72 ? 0.369 5.333 -3.539 1.00 96.00 72 LEU A CA 1
ATOM 611 C C . LEU A 1 72 ? 0.187 4.552 -2.242 1.00 96.00 72 LEU A C 1
ATOM 613 O O . LEU A 1 72 ? -0.886 4.630 -1.654 1.00 96.00 72 LEU A O 1
ATOM 617 N N . ALA A 1 73 ? 1.215 3.851 -1.763 1.00 97.00 73 ALA A N 1
ATOM 618 C CA . ALA A 1 73 ? 1.138 3.156 -0.480 1.00 97.00 73 ALA A CA 1
ATOM 619 C C . ALA A 1 73 ? 0.902 4.133 0.687 1.00 97.00 73 ALA A C 1
ATOM 621 O O . ALA A 1 73 ? 0.090 3.856 1.569 1.00 97.00 73 ALA A O 1
ATOM 622 N N . LEU A 1 74 ? 1.559 5.300 0.669 1.00 97.44 74 LEU A N 1
ATOM 623 C CA . LEU A 1 74 ? 1.338 6.354 1.662 1.00 97.44 74 LEU A CA 1
ATOM 624 C C . LEU A 1 74 ? -0.067 6.953 1.555 1.00 97.44 74 LEU A C 1
ATOM 626 O O . LEU A 1 74 ? -0.749 7.090 2.568 1.00 97.44 74 LEU A O 1
ATOM 630 N N . LEU A 1 75 ? -0.517 7.287 0.342 1.00 97.31 75 LEU A N 1
ATOM 631 C CA . LEU A 1 75 ? -1.866 7.809 0.116 1.00 97.31 75 LEU A CA 1
ATOM 632 C C . LEU A 1 75 ? -2.939 6.821 0.584 1.00 97.31 75 LEU A C 1
ATOM 634 O O . LEU A 1 75 ? -3.890 7.241 1.237 1.00 97.31 75 LEU A O 1
ATOM 638 N N . HIS A 1 76 ? -2.762 5.524 0.324 1.00 95.69 76 HIS A N 1
ATOM 639 C CA . HIS A 1 76 ? -3.676 4.476 0.786 1.00 95.69 76 HIS A CA 1
ATOM 640 C C . HIS A 1 76 ? -3.721 4.386 2.313 1.00 95.69 76 HIS A C 1
ATOM 642 O O . HIS A 1 76 ? -4.803 4.356 2.895 1.00 95.69 76 HIS A O 1
ATOM 648 N N . LEU A 1 77 ? -2.558 4.451 2.972 1.00 96.88 77 LEU A N 1
ATOM 649 C CA . LEU A 1 77 ? -2.471 4.507 4.433 1.00 96.88 77 LEU A CA 1
ATOM 650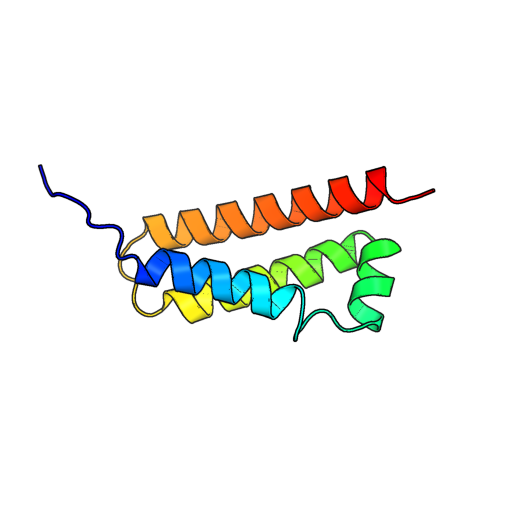 C C . LEU A 1 77 ? -3.277 5.689 4.984 1.00 96.88 77 LEU A C 1
ATOM 652 O O . LEU A 1 77 ? -4.083 5.510 5.898 1.00 96.88 77 LEU A O 1
ATOM 656 N N . PHE A 1 78 ? -3.097 6.890 4.425 1.00 97.06 78 PHE A N 1
ATOM 657 C CA . PHE A 1 78 ? -3.848 8.075 4.848 1.00 97.06 78 PHE A CA 1
ATOM 658 C C . PHE A 1 78 ? -5.348 7.948 4.570 1.00 97.06 78 PHE A C 1
ATOM 660 O O . PHE A 1 78 ? -6.155 8.263 5.446 1.00 97.06 78 PHE A O 1
ATOM 667 N N . GLN A 1 79 ? -5.729 7.457 3.390 1.00 96.06 79 GLN A N 1
ATOM 668 C CA . GLN A 1 79 ? -7.125 7.234 3.015 1.00 96.06 79 GLN A CA 1
ATOM 669 C C . GLN A 1 79 ? -7.818 6.289 4.001 1.00 96.06 79 GLN A C 1
ATOM 671 O O . GLN A 1 79 ? -8.931 6.572 4.448 1.00 96.06 79 GLN A O 1
ATOM 676 N N . ASP A 1 80 ? -7.153 5.205 4.388 1.00 94.94 80 ASP A N 1
ATOM 677 C CA . ASP A 1 80 ? -7.679 4.258 5.364 1.00 94.94 80 ASP A CA 1
ATOM 678 C C . ASP A 1 80 ? -7.839 4.870 6.754 1.00 94.94 80 ASP A C 1
ATOM 680 O O . ASP A 1 80 ? -8.866 4.653 7.403 1.00 94.94 80 ASP A O 1
ATOM 684 N N . GLN A 1 81 ? -6.866 5.665 7.208 1.00 95.31 81 GLN A N 1
ATOM 685 C CA . GLN A 1 81 ? -6.980 6.376 8.484 1.00 95.31 81 GLN A CA 1
ATOM 686 C C . GLN A 1 81 ? -8.165 7.334 8.493 1.00 95.31 81 GLN A C 1
ATOM 688 O O . GLN A 1 81 ? -8.957 7.325 9.437 1.00 95.31 81 GLN A O 1
ATOM 693 N N . ILE A 1 82 ? -8.314 8.124 7.429 1.00 96.00 82 ILE A N 1
ATOM 694 C CA . ILE A 1 82 ? -9.430 9.058 7.276 1.00 96.00 82 ILE A CA 1
ATOM 695 C C . ILE A 1 82 ? -10.750 8.287 7.265 1.00 96.00 82 ILE A C 1
ATOM 697 O O . ILE A 1 82 ? -11.672 8.637 7.999 1.00 96.00 82 ILE A O 1
ATOM 701 N N . LYS A 1 83 ? -10.839 7.197 6.497 1.00 94.06 83 LYS A N 1
ATOM 702 C CA . LYS A 1 83 ? -12.039 6.358 6.432 1.00 94.06 83 LYS A CA 1
ATOM 703 C C . LYS A 1 83 ? -12.418 5.816 7.807 1.00 94.06 83 LYS A C 1
ATOM 705 O O . LYS A 1 83 ? -13.584 5.902 8.184 1.00 94.06 83 LYS A O 1
ATOM 710 N N . ILE A 1 84 ? -11.459 5.293 8.570 1.00 93.88 84 ILE A N 1
ATOM 711 C CA . ILE A 1 84 ? -11.710 4.788 9.925 1.00 93.88 84 ILE A CA 1
ATOM 712 C C . ILE A 1 84 ? -12.158 5.914 10.852 1.00 93.88 84 ILE A C 1
ATOM 714 O O . ILE A 1 84 ? -13.122 5.731 11.590 1.00 93.88 84 ILE A O 1
ATOM 718 N N . TYR A 1 85 ? -11.495 7.068 10.807 1.00 92.75 85 TYR A N 1
ATOM 719 C CA . TYR A 1 85 ? -11.859 8.225 11.620 1.00 92.75 85 TYR A CA 1
ATOM 720 C C . TYR A 1 85 ? -13.295 8.691 11.344 1.00 92.75 85 TYR A C 1
ATOM 722 O O . TYR A 1 85 ? -14.048 8.925 12.282 1.00 92.75 8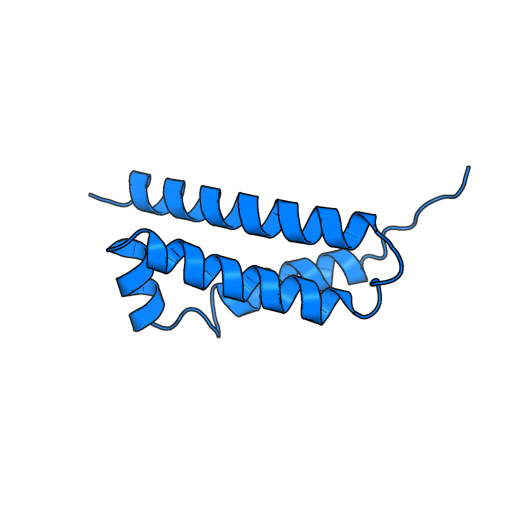5 TYR A O 1
ATOM 730 N N . LEU A 1 86 ? -13.698 8.751 10.071 1.00 94.19 86 LEU A N 1
ATOM 731 C CA . LEU A 1 86 ? -15.043 9.173 9.665 1.00 94.19 86 LEU A CA 1
ATOM 732 C C . LEU A 1 86 ? -16.122 8.103 9.896 1.00 94.19 86 LEU A C 1
ATOM 734 O O . LEU A 1 86 ? -17.292 8.441 10.057 1.00 94.19 86 LEU A O 1
ATOM 738 N N . THR A 1 87 ? -15.751 6.819 9.883 1.00 90.12 87 THR A N 1
ATOM 739 C CA . THR A 1 87 ? -16.699 5.692 10.011 1.00 90.12 87 THR A CA 1
ATOM 740 C C . THR A 1 87 ? -16.814 5.177 11.448 1.00 90.12 87 THR A C 1
ATOM 742 O O . THR A 1 87 ? -17.745 4.434 11.753 1.00 90.12 87 THR A O 1
ATOM 745 N N . LYS A 1 88 ? -15.909 5.574 12.352 1.00 71.25 88 LYS A N 1
ATOM 746 C CA . LYS A 1 88 ? -16.074 5.382 13.798 1.00 71.25 88 LYS A CA 1
ATOM 747 C C . LYS A 1 88 ? -17.256 6.231 14.288 1.00 71.25 88 LYS A C 1
ATOM 749 O O . LYS A 1 88 ? -17.081 7.385 14.668 1.00 71.25 88 LYS A O 1
ATOM 754 N N . LYS A 1 89 ? -18.451 5.644 14.242 1.00 51.72 89 LYS A N 1
ATOM 755 C CA . LYS A 1 89 ? -19.600 6.014 15.074 1.00 51.72 89 LYS A CA 1
ATOM 756 C C . LYS A 1 89 ? -19.591 5.178 16.343 1.00 51.72 89 LYS A C 1
ATOM 758 O O . LYS A 1 89 ? -19.328 3.961 16.224 1.00 51.72 89 LYS A O 1
#

Foldseek 3Di:
DDPPPPDVLLVVQLVVLVCCLVPVVCDPVLVVCLLPDLVSLVVSLVSSLVSLVVSCVVVVVDPVSNVVSVVVSVVSSVVSVVVSVVPVD

Organism: NCBI:txid2052148

pLDDT: mean 90.08, std 13.55, range [37.66, 98.12]

Radius of gyration: 14.62 Å; chains: 1; bounding box: 34×27×42 Å